Protein AF-A0AAW5N3Q1-F1 (afdb_monomer)

Secondary structure (DSSP, 8-state):
-HHHHHHHT-PPP-SHHHHHHHHHHHHHTT-SEEEE--TTSSSS---EEEEESS-EEEE-------S--SSHHHHHTT-

Radius of gyration: 12.57 Å; Cα contacts (8 Å, |Δi|>4): 100; chains: 1; bounding box: 36×19×30 Å

Sequence (79 aa):
LPEAAALLDEPHARTEQEMLEQGRSLLAMGCGAVLMKGGHLDDEQSPDWLFTREGEQRFTAPRIMTKNTHGTGCTLSAA

Solvent-accessible surface area (backbone atoms only — not comparable to full-atom values): 4921 Å² total; per-residue (Å²): 62,75,67,59,15,64,75,68,78,46,75,62,43,78,46,74,66,48,43,51,54,50,39,51,51,53,30,70,76,67,44,80,57,34,77,46,74,23,87,77,46,96,50,90,66,40,48,29,37,40,35,44,92,91,46,76,45,82,42,82,58,83,70,77,92,61,95,74,75,78,62,67,71,63,61,65,74,73,109

M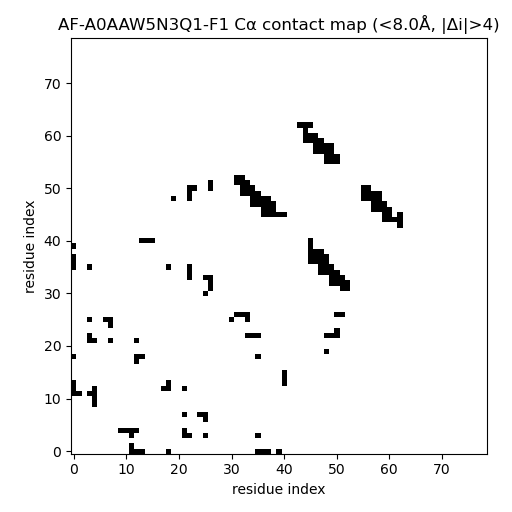ean predicted aligned error: 10.02 Å

Structure (mmCIF, N/CA/C/O backbone):
data_AF-A0AAW5N3Q1-F1
#
_entry.id   AF-A0AAW5N3Q1-F1
#
loop_
_atom_site.group_PDB
_atom_site.id
_atom_site.type_symbol
_atom_site.label_atom_id
_atom_site.label_alt_id
_atom_site.label_comp_id
_atom_site.label_asym_id
_atom_site.label_entity_id
_atom_site.label_seq_id
_atom_site.pdbx_PDB_ins_code
_atom_site.Cartn_x
_atom_site.Cartn_y
_atom_site.Cartn_z
_atom_site.occupancy
_atom_site.B_iso_or_equiv
_atom_site.auth_seq_id
_atom_site.auth_comp_id
_atom_site.auth_asym_id
_atom_site.auth_atom_id
_atom_site.pdbx_PDB_model_num
ATOM 1 N N . LEU A 1 1 ? 3.246 -2.307 -6.872 1.00 60.12 1 LEU A N 1
ATOM 2 C CA . LEU A 1 1 ? 3.757 -3.384 -5.980 1.00 60.12 1 LEU A CA 1
ATOM 3 C C . LEU A 1 1 ? 3.410 -4.744 -6.562 1.00 60.12 1 LEU A C 1
ATOM 5 O O . LEU A 1 1 ? 2.295 -4.857 -7.058 1.00 60.12 1 LEU A O 1
ATOM 9 N N . PRO A 1 2 ? 4.304 -5.747 -6.510 1.00 66.75 2 PRO A N 1
ATOM 10 C CA . PRO A 1 2 ? 4.025 -7.061 -7.091 1.00 66.75 2 PRO A CA 1
ATOM 11 C C . PRO A 1 2 ? 2.804 -7.747 -6.470 1.00 66.75 2 PRO A C 1
ATOM 13 O O . PRO A 1 2 ? 2.020 -8.354 -7.191 1.00 66.75 2 PRO A O 1
ATOM 16 N N . GLU A 1 3 ? 2.575 -7.590 -5.165 1.00 71.50 3 GLU A N 1
ATOM 17 C CA . GLU A 1 3 ? 1.428 -8.214 -4.497 1.00 71.50 3 GLU A CA 1
ATOM 18 C C . GLU A 1 3 ? 0.098 -7.490 -4.779 1.00 71.50 3 GLU A C 1
ATOM 20 O O . GLU A 1 3 ? -0.915 -8.147 -4.993 1.00 71.50 3 GLU A O 1
ATOM 25 N N . ALA A 1 4 ? 0.087 -6.153 -4.842 1.00 71.56 4 ALA A N 1
ATOM 26 C CA . ALA A 1 4 ? -1.125 -5.385 -5.167 1.00 71.56 4 ALA A CA 1
ATOM 27 C C . ALA A 1 4 ? -1.566 -5.593 -6.624 1.00 71.56 4 ALA A C 1
ATOM 29 O O . ALA A 1 4 ? -2.744 -5.810 -6.887 1.00 71.56 4 ALA A O 1
ATOM 30 N N . ALA A 1 5 ? -0.601 -5.604 -7.546 1.00 71.06 5 ALA A N 1
ATOM 31 C CA . ALA A 1 5 ? -0.813 -5.918 -8.955 1.00 71.06 5 ALA A CA 1
ATOM 32 C C . ALA A 1 5 ? -1.449 -7.304 -9.142 1.00 71.06 5 ALA A C 1
ATOM 34 O O . ALA A 1 5 ? -2.403 -7.453 -9.897 1.00 71.06 5 ALA A O 1
ATOM 35 N N . ALA A 1 6 ? -0.970 -8.307 -8.398 1.00 77.00 6 ALA A N 1
ATOM 36 C CA . ALA A 1 6 ? -1.521 -9.658 -8.443 1.00 77.00 6 ALA A CA 1
ATOM 37 C C . ALA A 1 6 ? -2.952 -9.755 -7.882 1.00 77.00 6 ALA A C 1
ATOM 39 O O . ALA A 1 6 ? -3.740 -10.556 -8.375 1.00 77.00 6 ALA A O 1
ATOM 40 N N . LEU A 1 7 ? -3.294 -8.963 -6.860 1.00 80.69 7 LEU A N 1
ATOM 41 C CA . LEU A 1 7 ? -4.640 -8.948 -6.271 1.00 80.69 7 LEU A CA 1
ATOM 42 C C . LEU A 1 7 ? -5.666 -8.206 -7.136 1.00 80.69 7 LEU A C 1
ATOM 44 O O . LEU A 1 7 ? -6.846 -8.549 -7.096 1.00 80.69 7 LEU A O 1
ATOM 48 N N . LEU A 1 8 ? -5.221 -7.197 -7.887 1.00 83.81 8 LEU A N 1
ATOM 49 C CA . LEU A 1 8 ? -6.070 -6.358 -8.736 1.00 83.81 8 LEU A CA 1
ATOM 50 C C . LEU A 1 8 ? -6.128 -6.815 -10.200 1.00 83.81 8 LEU A C 1
ATOM 52 O O . LEU A 1 8 ? -6.936 -6.284 -10.952 1.00 83.81 8 LEU A O 1
ATOM 56 N N . ASP A 1 9 ? -5.294 -7.782 -10.598 1.00 85.25 9 ASP A N 1
ATOM 57 C CA . ASP A 1 9 ? -5.071 -8.157 -12.004 1.00 85.25 9 ASP A CA 1
ATOM 58 C C . ASP A 1 9 ? -4.629 -6.953 -12.867 1.00 85.25 9 ASP A C 1
ATOM 60 O O . ASP A 1 9 ? -5.081 -6.734 -13.990 1.00 85.25 9 ASP A O 1
ATOM 64 N N . GLU A 1 10 ? -3.726 -6.138 -12.311 1.00 84.06 10 GLU A N 1
ATOM 65 C CA . GLU A 1 10 ? -3.228 -4.893 -12.907 1.00 84.06 10 GLU A CA 1
ATOM 66 C C . GLU A 1 10 ? -1.700 -4.902 -13.094 1.00 84.06 10 GLU A C 1
ATOM 68 O O . GLU A 1 10 ? -0.983 -5.673 -12.449 1.00 84.06 10 GLU A O 1
ATOM 73 N N . PRO A 1 11 ? -1.139 -4.016 -13.940 1.00 82.44 11 PRO A N 1
ATOM 74 C CA . PRO A 1 11 ? 0.301 -3.799 -14.000 1.00 82.44 11 PRO A CA 1
ATOM 75 C C . PRO A 1 11 ? 0.896 -3.371 -12.651 1.00 82.44 11 PRO A C 1
ATOM 77 O O . PRO A 1 11 ? 0.241 -2.797 -11.782 1.00 82.44 11 PRO A O 1
ATOM 80 N N . HIS A 1 12 ? 2.196 -3.603 -12.480 1.00 80.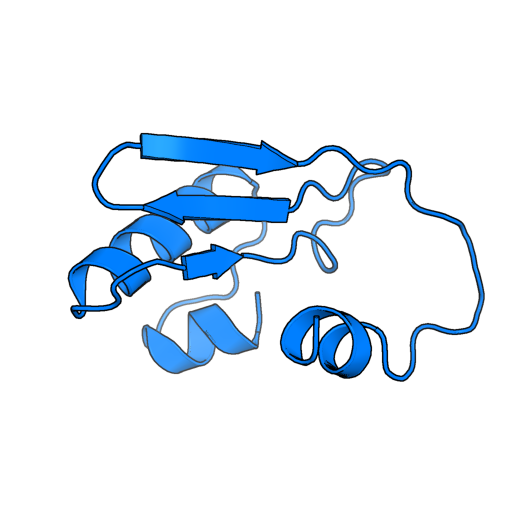75 12 HIS A N 1
ATOM 81 C CA . HIS A 1 12 ? 2.903 -3.140 -11.289 1.00 80.75 12 HIS A CA 1
ATOM 82 C C . HIS A 1 12 ? 2.927 -1.610 -11.256 1.00 80.75 12 HIS A C 1
ATOM 84 O O . HIS A 1 12 ? 3.501 -1.016 -12.166 1.00 80.75 12 HIS A O 1
ATOM 90 N N . ALA A 1 13 ? 2.399 -1.000 -10.186 1.00 82.00 13 ALA A N 1
ATOM 91 C CA . ALA A 1 13 ? 2.600 0.427 -9.939 1.00 82.00 13 ALA A CA 1
ATOM 92 C C . ALA A 1 13 ? 4.100 0.767 -9.919 1.00 82.00 13 ALA A C 1
ATOM 94 O O . ALA A 1 13 ? 4.864 0.164 -9.154 1.00 82.00 13 ALA A O 1
ATOM 95 N N . ARG A 1 14 ? 4.486 1.714 -10.775 1.00 78.88 14 ARG A N 1
ATOM 96 C CA . ARG A 1 14 ? 5.824 2.293 -10.959 1.00 78.88 14 ARG A CA 1
ATOM 97 C C . ARG A 1 14 ? 5.915 3.714 -10.414 1.00 78.88 14 ARG A C 1
ATOM 99 O O . ARG A 1 14 ? 7.018 4.221 -10.240 1.00 78.88 14 ARG A O 1
ATOM 106 N N . THR A 1 15 ? 4.778 4.354 -10.158 1.00 81.00 15 THR A N 1
ATOM 107 C CA . THR A 1 15 ? 4.703 5.702 -9.587 1.00 81.00 15 THR A CA 1
ATOM 108 C C . THR A 1 15 ? 3.936 5.708 -8.267 1.00 81.00 15 THR A C 1
ATOM 110 O O . THR A 1 15 ? 3.134 4.815 -7.987 1.00 81.00 15 THR A O 1
ATOM 113 N N . GLU A 1 16 ? 4.162 6.737 -7.444 1.00 81.50 16 GLU A N 1
ATOM 114 C CA . GLU A 1 16 ? 3.385 6.934 -6.212 1.00 81.50 16 GLU A CA 1
ATOM 115 C C . GLU A 1 16 ? 1.891 7.110 -6.519 1.00 81.50 16 GLU A C 1
ATOM 117 O O . GLU A 1 16 ? 1.054 6.577 -5.798 1.00 81.50 16 GLU A O 1
ATOM 122 N N . GLN A 1 17 ? 1.546 7.774 -7.625 1.00 84.19 17 GLN A N 1
ATOM 123 C CA . GLN A 1 17 ? 0.154 7.949 -8.033 1.00 84.19 17 GLN A CA 1
ATOM 124 C C . GLN A 1 17 ? -0.529 6.609 -8.345 1.00 84.19 17 GLN A C 1
ATOM 126 O O . GLN A 1 17 ? -1.603 6.337 -7.813 1.00 84.19 17 GLN A O 1
ATOM 131 N N . GLU A 1 18 ? 0.111 5.744 -9.133 1.00 85.69 18 GLU A N 1
ATOM 132 C CA . GLU A 1 18 ? -0.412 4.400 -9.423 1.00 85.69 18 GLU A CA 1
ATOM 133 C C . GLU A 1 18 ? -0.547 3.566 -8.138 1.00 85.69 18 GLU A C 1
ATOM 135 O O . GLU A 1 18 ? -1.468 2.767 -7.989 1.00 85.69 18 GLU A O 1
ATOM 140 N N . MET A 1 19 ? 0.341 3.770 -7.162 1.00 86.00 19 MET A N 1
ATOM 141 C CA . MET A 1 19 ? 0.255 3.098 -5.866 1.00 86.00 19 MET A CA 1
ATOM 142 C C . MET A 1 19 ? -0.961 3.560 -5.047 1.00 86.00 19 MET A C 1
ATOM 144 O O . MET A 1 19 ? -1.593 2.734 -4.385 1.00 86.00 19 MET A O 1
ATOM 148 N N . LEU A 1 20 ? -1.313 4.850 -5.108 1.00 87.44 20 LEU A N 1
ATOM 149 C CA . LEU A 1 20 ? -2.529 5.389 -4.490 1.00 87.44 20 LEU A CA 1
ATOM 150 C C . LEU A 1 20 ? -3.792 4.810 -5.132 1.00 87.44 20 LEU A C 1
ATOM 152 O O . LEU A 1 20 ? -4.715 4.401 -4.430 1.00 87.44 20 LEU A O 1
ATOM 156 N N . GLU A 1 21 ? -3.821 4.743 -6.461 1.00 90.06 21 GLU A N 1
ATOM 157 C CA . GLU A 1 21 ? -4.937 4.174 -7.222 1.00 90.06 21 GLU A CA 1
ATOM 158 C C . GLU A 1 21 ? -5.144 2.689 -6.886 1.00 90.06 21 GLU A C 1
ATOM 160 O O . GLU A 1 21 ? -6.267 2.267 -6.594 1.00 90.06 21 GLU A O 1
ATOM 165 N N . GLN A 1 22 ? -4.057 1.916 -6.805 1.00 89.31 22 GLN A N 1
ATOM 166 C CA . GLN A 1 22 ? -4.108 0.513 -6.387 1.00 89.31 22 GLN A CA 1
ATOM 167 C C . GLN A 1 22 ? -4.554 0.355 -4.927 1.00 89.31 22 GLN A C 1
ATOM 169 O O . GLN A 1 22 ? -5.389 -0.496 -4.624 1.00 89.31 22 GLN A O 1
ATOM 174 N N . GLY A 1 23 ? -4.063 1.197 -4.012 1.00 88.62 23 GLY A N 1
ATOM 175 C CA . GLY A 1 23 ? -4.470 1.169 -2.604 1.00 88.62 23 GLY A CA 1
ATOM 176 C C . GLY A 1 23 ? -5.964 1.444 -2.403 1.00 88.62 23 GLY A C 1
ATOM 177 O O . GLY A 1 23 ? -6.636 0.726 -1.659 1.00 88.62 23 GLY A O 1
ATOM 178 N N . ARG A 1 24 ? -6.514 2.423 -3.134 1.00 90.12 24 ARG A N 1
ATOM 179 C CA . ARG A 1 24 ? -7.958 2.721 -3.157 1.00 90.12 24 ARG A CA 1
ATOM 180 C C . ARG A 1 24 ? -8.775 1.566 -3.721 1.00 90.12 24 ARG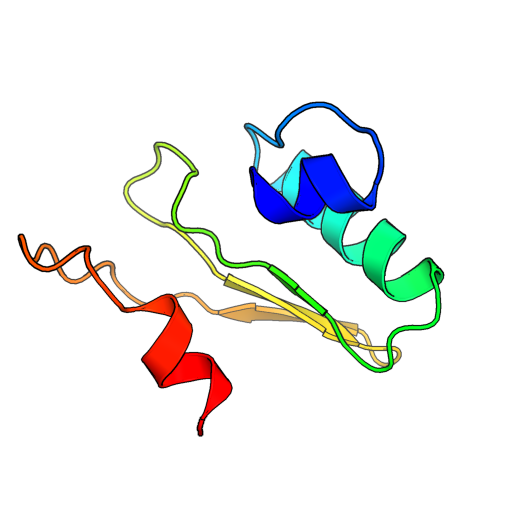 A C 1
ATOM 182 O O . ARG A 1 24 ? -9.809 1.220 -3.151 1.00 90.12 24 ARG A O 1
ATOM 189 N N . SER A 1 25 ? -8.309 0.961 -4.810 1.00 89.75 25 SER A N 1
ATOM 190 C CA . SER A 1 25 ? -8.992 -0.169 -5.447 1.00 89.75 25 SER A CA 1
ATOM 191 C C . SER A 1 25 ? -9.045 -1.380 -4.516 1.00 89.75 25 SER A C 1
ATOM 193 O O . SER A 1 25 ? -10.108 -1.971 -4.337 1.00 89.75 25 SER A O 1
ATOM 195 N N . LEU A 1 26 ? -7.948 -1.678 -3.814 1.00 88.62 26 LEU A N 1
ATOM 196 C CA . LEU A 1 26 ? -7.913 -2.721 -2.785 1.00 88.62 26 LEU A CA 1
ATOM 197 C C . LEU A 1 26 ? -8.858 -2.422 -1.612 1.00 88.62 26 LEU A C 1
ATOM 199 O O . LEU A 1 26 ? -9.503 -3.333 -1.095 1.00 88.62 26 LEU A O 1
ATOM 203 N N . LEU A 1 27 ? -8.978 -1.159 -1.187 1.00 90.81 27 LEU A N 1
ATOM 204 C CA . LEU A 1 27 ? -9.932 -0.775 -0.142 1.00 90.81 27 LEU A CA 1
ATOM 205 C C . LEU A 1 27 ? -11.380 -0.983 -0.621 1.00 90.81 27 LEU A C 1
ATOM 207 O O . LEU A 1 27 ? -12.222 -1.487 0.126 1.00 90.81 27 LEU A O 1
ATOM 211 N N . ALA A 1 28 ? -11.658 -0.663 -1.887 1.00 88.62 28 ALA A N 1
ATOM 212 C CA . ALA A 1 28 ? -12.969 -0.831 -2.511 1.00 88.62 28 ALA A CA 1
ATOM 213 C C . ALA A 1 28 ? -13.398 -2.303 -2.665 1.00 88.62 28 ALA A C 1
ATOM 215 O O . ALA A 1 28 ? -14.597 -2.576 -2.721 1.00 88.62 28 ALA A O 1
ATOM 216 N N . MET A 1 29 ? -12.462 -3.260 -2.643 1.00 89.44 29 MET A N 1
ATOM 217 C CA . MET A 1 29 ? -12.773 -4.700 -2.620 1.00 89.44 29 MET A CA 1
ATOM 218 C C . MET A 1 29 ? -13.417 -5.170 -1.302 1.00 89.44 29 MET A C 1
ATOM 220 O O . MET A 1 29 ? -13.845 -6.319 -1.204 1.00 89.44 29 MET A O 1
ATOM 224 N N . GLY A 1 30 ? -13.516 -4.298 -0.292 1.00 86.62 30 GLY A N 1
ATOM 225 C CA . GLY A 1 30 ? -14.191 -4.577 0.979 1.00 86.62 30 GLY A CA 1
ATOM 226 C C . GLY A 1 30 ? -13.257 -4.675 2.185 1.00 86.62 30 GLY A C 1
ATOM 227 O O . GLY A 1 30 ? -13.727 -4.947 3.291 1.00 86.62 30 GLY A O 1
ATOM 228 N N . CYS A 1 31 ? -11.958 -4.427 2.002 1.00 85.50 31 CYS A N 1
ATOM 229 C CA . CYS A 1 31 ? -10.991 -4.356 3.094 1.00 85.50 31 CYS A CA 1
ATOM 230 C C . CYS A 1 31 ? -11.368 -3.245 4.094 1.00 85.50 31 CYS A C 1
ATOM 232 O O . CYS A 1 31 ? -11.853 -2.179 3.717 1.00 85.50 31 CYS A O 1
ATOM 234 N N . GLY A 1 32 ? -11.144 -3.484 5.391 1.00 85.25 32 GLY A N 1
ATOM 235 C CA . GLY A 1 32 ? -11.344 -2.458 6.426 1.00 85.25 32 GLY A CA 1
ATOM 236 C C . GLY A 1 32 ? -10.271 -1.365 6.385 1.00 85.25 32 GLY A C 1
ATOM 237 O O . GLY A 1 32 ? -10.562 -0.197 6.630 1.00 85.25 32 GLY A O 1
ATOM 238 N N . ALA A 1 33 ? -9.049 -1.756 6.027 1.00 88.88 33 ALA A N 1
ATOM 239 C CA . ALA A 1 33 ? -7.922 -0.884 5.744 1.00 88.88 33 ALA A CA 1
ATOM 240 C C . ALA A 1 33 ? -6.943 -1.599 4.798 1.00 88.88 33 ALA A C 1
ATOM 242 O O . ALA A 1 33 ? -6.932 -2.831 4.736 1.00 88.88 33 ALA A O 1
ATOM 243 N N . VAL A 1 34 ? -6.115 -0.841 4.080 1.00 89.19 34 VAL A N 1
ATOM 244 C CA . VAL A 1 34 ? -5.058 -1.356 3.196 1.00 89.19 34 VAL A CA 1
ATOM 245 C C . VAL A 1 34 ? -3.760 -0.624 3.500 1.00 89.19 34 VAL A C 1
ATOM 247 O O . VAL A 1 34 ? -3.748 0.600 3.523 1.00 89.19 34 VAL A O 1
ATOM 250 N N . LEU A 1 35 ? -2.665 -1.355 3.708 1.00 88.38 35 LEU A N 1
ATOM 251 C CA . LEU A 1 35 ? -1.327 -0.781 3.862 1.00 88.38 35 LEU A CA 1
ATOM 252 C C . LEU A 1 35 ? -0.472 -1.128 2.637 1.00 88.38 35 LEU A C 1
ATOM 254 O O . LEU A 1 35 ? -0.068 -2.275 2.450 1.00 88.38 35 LEU A O 1
ATOM 258 N N . MET A 1 36 ? -0.195 -0.128 1.805 1.00 85.69 36 MET A N 1
ATOM 259 C CA . MET A 1 36 ? 0.663 -0.234 0.627 1.00 85.69 36 MET A CA 1
ATOM 260 C C . MET A 1 36 ? 2.100 0.110 1.011 1.00 85.69 36 MET A C 1
ATOM 262 O O . MET A 1 36 ? 2.409 1.265 1.293 1.00 85.69 36 MET A O 1
ATOM 266 N N . LYS A 1 37 ? 2.985 -0.891 1.013 1.00 79.19 37 LYS A N 1
ATOM 267 C CA . LYS A 1 37 ? 4.414 -0.698 1.300 1.00 79.19 37 LYS A CA 1
ATOM 268 C C . LYS A 1 37 ? 5.129 -0.034 0.118 1.00 79.19 37 LYS A C 1
ATOM 270 O O . LYS A 1 37 ? 5.080 -0.558 -0.985 1.00 79.19 37 LYS A O 1
ATOM 275 N N . GLY A 1 38 ? 5.864 1.054 0.316 1.00 70.31 38 GLY A N 1
ATOM 276 C CA . GLY A 1 38 ? 6.537 1.787 -0.765 1.00 70.31 38 GLY A CA 1
ATOM 277 C C . GLY A 1 38 ? 7.773 1.093 -1.348 1.00 70.31 38 GLY A C 1
ATOM 278 O O . GLY A 1 38 ? 8.316 1.566 -2.345 1.00 70.31 38 GLY A O 1
ATOM 279 N N . GLY A 1 39 ? 8.227 -0.011 -0.728 1.00 60.62 39 GLY A N 1
ATOM 280 C CA . GLY A 1 39 ? 9.544 -0.668 -0.868 1.00 60.62 39 GLY A CA 1
ATOM 281 C C . GLY A 1 39 ? 9.998 -1.136 -2.259 1.00 60.62 39 GLY A C 1
ATOM 282 O O . GLY A 1 39 ? 10.934 -1.927 -2.340 1.00 60.62 39 GLY A O 1
ATOM 283 N N . HIS A 1 40 ? 9.343 -0.702 -3.333 1.00 58.75 40 HIS A N 1
ATOM 284 C CA . HIS A 1 40 ? 9.657 -0.994 -4.734 1.00 58.75 40 HIS A CA 1
ATOM 285 C C . HIS A 1 40 ? 9.691 0.238 -5.649 1.00 58.75 40 HIS A C 1
ATOM 287 O O . HIS A 1 40 ? 10.002 0.084 -6.825 1.00 58.75 40 HIS A O 1
ATOM 293 N N . LEU A 1 41 ? 9.364 1.438 -5.159 1.00 58.84 41 LEU A N 1
ATOM 294 C CA . LEU A 1 41 ? 9.572 2.658 -5.936 1.00 58.84 41 LEU A CA 1
ATOM 295 C C . LEU A 1 41 ? 11.074 2.992 -5.903 1.00 58.84 41 LEU A C 1
ATOM 297 O O . LEU A 1 41 ? 11.700 2.935 -4.838 1.00 58.84 41 LEU A O 1
ATOM 301 N N . ASP A 1 42 ? 11.649 3.279 -7.073 1.00 54.19 42 ASP A N 1
ATOM 302 C CA . ASP A 1 42 ? 13.086 3.518 -7.317 1.00 54.19 42 ASP A CA 1
ATOM 303 C C . ASP A 1 42 ? 13.622 4.826 -6.694 1.00 54.19 42 ASP A C 1
ATOM 305 O O . ASP A 1 42 ? 14.738 5.251 -6.984 1.00 54.19 42 ASP A O 1
ATOM 309 N N . ASP A 1 43 ? 12.847 5.467 -5.821 1.00 54.16 43 ASP A N 1
ATOM 310 C CA . ASP A 1 43 ? 13.188 6.748 -5.217 1.00 54.16 43 ASP A CA 1
ATOM 311 C C . ASP A 1 43 ? 13.873 6.572 -3.846 1.00 54.16 43 ASP A C 1
ATOM 313 O O . ASP A 1 43 ? 13.650 5.591 -3.122 1.00 54.16 43 ASP A O 1
ATOM 317 N N . GLU A 1 44 ? 14.712 7.541 -3.459 1.00 53.47 44 GLU A N 1
ATOM 318 C CA . GLU A 1 44 ? 15.408 7.552 -2.155 1.00 53.47 44 GLU A CA 1
ATOM 319 C C . GLU A 1 44 ? 14.419 7.552 -0.974 1.00 53.47 44 GLU A C 1
ATOM 321 O O . GLU A 1 44 ? 14.745 7.138 0.144 1.00 53.47 44 GLU A O 1
ATOM 326 N N . GLN A 1 45 ? 13.181 7.972 -1.241 1.00 54.75 45 GLN A N 1
ATOM 327 C CA . GLN A 1 45 ? 12.058 7.962 -0.322 1.00 54.75 45 GLN A CA 1
ATOM 328 C C . GLN A 1 45 ? 11.017 6.960 -0.809 1.00 54.75 45 GLN A C 1
ATOM 330 O O . GLN A 1 45 ? 10.488 7.045 -1.909 1.00 54.75 45 GLN A O 1
ATOM 335 N N . SER A 1 46 ? 10.702 6.003 0.049 1.00 65.19 46 SER A N 1
ATOM 336 C CA . SER A 1 46 ? 9.807 4.895 -0.256 1.00 65.19 46 SER A CA 1
ATOM 337 C C . SER A 1 46 ? 8.671 4.913 0.759 1.00 65.19 46 SER A C 1
ATOM 339 O O . SER A 1 46 ? 8.713 4.127 1.707 1.00 65.19 46 SER A O 1
ATOM 341 N N . PRO A 1 47 ? 7.728 5.863 0.628 1.00 72.25 47 PRO A N 1
ATOM 342 C CA . PRO A 1 47 ? 6.676 6.067 1.611 1.00 72.25 47 PRO A CA 1
ATOM 343 C C . PRO A 1 47 ? 5.691 4.900 1.597 1.00 72.25 47 PRO A C 1
ATOM 345 O O . PRO A 1 47 ? 5.271 4.444 0.532 1.00 72.25 47 PRO A O 1
ATOM 348 N N . ASP A 1 48 ? 5.293 4.455 2.782 1.00 84.00 48 ASP A N 1
ATOM 349 C CA . ASP A 1 48 ? 4.171 3.534 2.931 1.00 84.00 48 ASP A CA 1
ATOM 350 C C . ASP A 1 48 ? 2.869 4.344 2.996 1.00 84.00 48 ASP A C 1
ATOM 352 O O . ASP A 1 48 ? 2.847 5.467 3.505 1.00 84.00 48 ASP A O 1
ATOM 356 N N . TRP A 1 49 ? 1.772 3.788 2.493 1.00 87.56 49 TRP A N 1
ATOM 357 C CA . TRP A 1 49 ? 0.463 4.442 2.491 1.00 87.56 49 TRP A CA 1
ATOM 358 C C . TRP A 1 49 ? -0.593 3.562 3.144 1.00 87.56 49 TRP A C 1
ATOM 360 O O . TRP A 1 49 ? -0.797 2.423 2.730 1.00 87.56 49 TRP A O 1
ATOM 370 N N . LEU A 1 50 ? -1.285 4.103 4.144 1.00 89.06 50 LEU A N 1
ATOM 371 C CA . LEU A 1 50 ? -2.462 3.485 4.746 1.00 89.06 50 LEU A CA 1
ATOM 372 C C . LEU A 1 50 ? -3.722 4.105 4.154 1.00 89.06 50 LEU A C 1
ATOM 374 O O . LEU A 1 50 ? -3.885 5.322 4.172 1.00 89.06 50 LEU A O 1
ATOM 378 N N . PHE A 1 51 ? -4.624 3.251 3.694 1.00 90.81 51 PHE A N 1
ATOM 379 C CA . PHE A 1 51 ? -5.943 3.605 3.194 1.00 90.81 51 PHE A CA 1
ATOM 380 C C . PHE A 1 51 ? -6.972 3.066 4.180 1.00 90.81 51 PHE A C 1
ATOM 382 O O . PHE A 1 51 ? -7.009 1.862 4.439 1.00 90.81 51 PHE A O 1
ATOM 389 N N . THR A 1 52 ? -7.808 3.943 4.724 1.00 90.62 52 THR A N 1
ATOM 390 C CA . THR A 1 52 ? -8.981 3.585 5.529 1.00 90.62 52 THR A CA 1
ATOM 391 C C . THR A 1 52 ? -10.220 4.263 4.952 1.00 90.62 52 THR A C 1
ATOM 393 O O . THR A 1 52 ? -10.145 5.057 4.015 1.00 90.62 52 THR A O 1
ATOM 396 N N . ARG A 1 53 ? -11.395 3.967 5.515 1.00 88.00 53 ARG A N 1
ATOM 397 C CA . ARG A 1 53 ? -12.631 4.673 5.143 1.00 88.00 53 ARG A CA 1
ATOM 398 C C .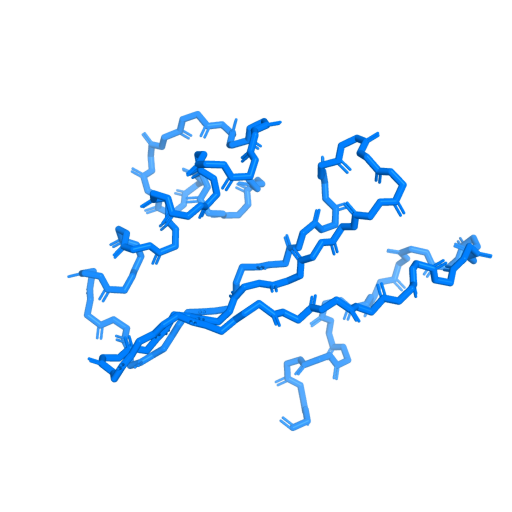 ARG A 1 53 ? -12.646 6.134 5.596 1.00 88.00 53 ARG A C 1
ATOM 400 O O . ARG A 1 53 ? -13.418 6.912 5.045 1.00 88.00 53 ARG A O 1
ATOM 407 N N . GLU A 1 54 ? -11.835 6.498 6.590 1.00 88.50 54 GLU A N 1
ATOM 408 C CA . GLU A 1 54 ? -11.730 7.880 7.066 1.00 88.50 54 GLU A CA 1
ATOM 409 C C . GLU A 1 54 ? -10.741 8.718 6.247 1.00 88.50 54 GLU A C 1
ATOM 411 O O . GLU A 1 54 ? -10.835 9.945 6.259 1.00 88.50 54 GLU A O 1
ATOM 416 N N . GLY A 1 55 ? -9.811 8.083 5.528 1.00 87.56 55 GLY A N 1
ATOM 417 C CA . GLY A 1 55 ?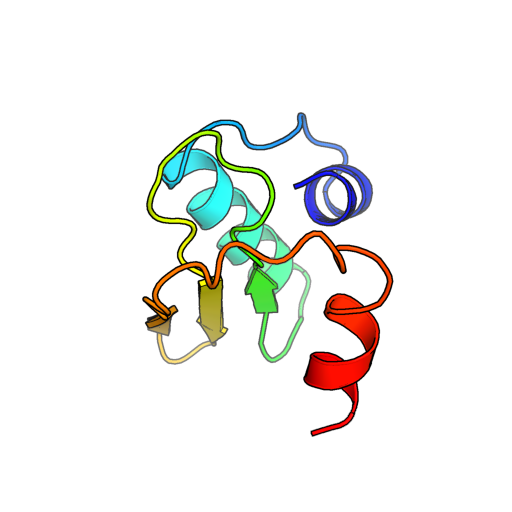 -8.875 8.784 4.660 1.00 87.56 55 GLY A CA 1
ATOM 418 C C . GLY A 1 55 ? -7.591 8.017 4.370 1.00 87.56 55 GLY A C 1
ATOM 419 O O . GLY A 1 55 ? -7.479 6.810 4.5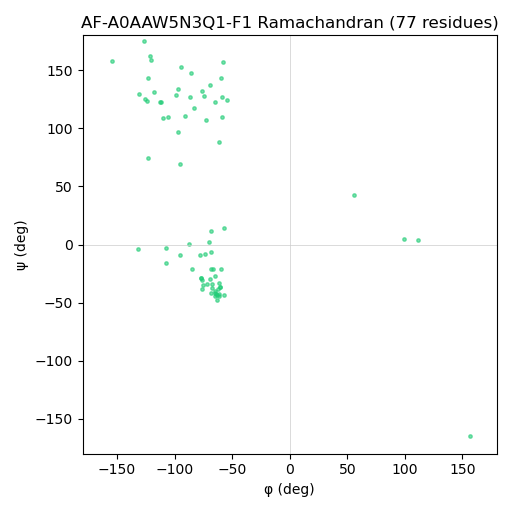82 1.00 87.56 55 GLY A O 1
ATOM 420 N N . GLU A 1 56 ? -6.611 8.758 3.862 1.00 89.88 56 GLU A N 1
ATOM 421 C CA . GLU A 1 56 ? -5.315 8.243 3.432 1.00 89.88 56 GLU A CA 1
ATOM 422 C C . GLU A 1 56 ? -4.211 8.876 4.268 1.00 89.88 56 GLU A C 1
ATOM 424 O O . GLU A 1 56 ? -4.166 10.097 4.433 1.00 89.88 56 GLU A O 1
ATOM 429 N N . GLN A 1 57 ? -3.305 8.050 4.783 1.00 86.25 57 GLN A N 1
ATOM 430 C CA . GLN A 1 57 ? -2.182 8.500 5.590 1.00 86.25 57 GLN A CA 1
ATOM 431 C C . GLN A 1 57 ? -0.864 8.029 4.983 1.00 86.25 57 GLN A C 1
ATOM 433 O O . GLN A 1 57 ? -0.626 6.832 4.813 1.00 86.25 57 GLN A O 1
ATOM 438 N N . ARG A 1 58 ? 0.013 8.996 4.702 1.00 86.06 58 ARG A N 1
ATOM 439 C CA . ARG A 1 58 ? 1.377 8.763 4.228 1.00 86.06 58 ARG A CA 1
ATOM 440 C C . ARG A 1 58 ? 2.315 8.565 5.413 1.00 86.06 58 ARG A C 1
ATOM 442 O O . ARG A 1 58 ? 2.403 9.427 6.287 1.00 86.06 58 ARG A O 1
ATOM 449 N N . PHE A 1 59 ? 3.063 7.472 5.407 1.00 78.94 59 PHE A N 1
ATOM 450 C CA . PHE A 1 59 ? 4.137 7.198 6.352 1.00 78.94 59 PHE A CA 1
ATOM 451 C C . PHE A 1 59 ? 5.479 7.392 5.657 1.00 78.94 59 PHE A C 1
ATOM 453 O O . PHE A 1 59 ? 5.890 6.609 4.803 1.00 78.94 59 PHE A O 1
ATOM 460 N N . THR A 1 60 ? 6.187 8.450 6.039 1.00 66.06 60 THR A N 1
ATOM 461 C CA . THR A 1 60 ? 7.562 8.689 5.601 1.00 66.06 60 THR A CA 1
ATOM 462 C C . THR A 1 60 ? 8.513 8.191 6.682 1.00 66.06 60 THR A C 1
ATOM 464 O O . THR A 1 60 ? 8.769 8.895 7.659 1.00 66.06 60 THR A O 1
ATOM 467 N N . ALA A 1 61 ? 9.032 6.975 6.524 1.00 58.03 61 ALA A N 1
ATOM 468 C CA . ALA A 1 61 ? 10.179 6.513 7.297 1.00 58.03 61 ALA A CA 1
ATOM 469 C C . ALA A 1 61 ? 11.453 6.718 6.457 1.00 58.03 61 ALA A C 1
ATOM 471 O O . ALA A 1 61 ? 11.454 6.370 5.273 1.00 58.03 61 ALA A O 1
ATOM 472 N N . PRO A 1 62 ? 12.545 7.269 7.016 1.00 53.31 62 PRO A N 1
ATOM 473 C CA . PRO A 1 62 ? 13.823 7.268 6.316 1.00 53.31 62 PRO A CA 1
ATOM 474 C C . PRO A 1 62 ? 14.225 5.817 6.015 1.00 53.31 62 PRO A C 1
ATOM 476 O O . PRO A 1 62 ? 14.252 4.981 6.924 1.00 53.31 62 PRO A O 1
ATOM 479 N N . ARG A 1 63 ? 14.528 5.498 4.745 1.00 53.22 63 ARG A N 1
ATOM 480 C CA . ARG A 1 63 ? 15.055 4.176 4.375 1.00 53.22 63 ARG A CA 1
ATOM 481 C C . ARG A 1 63 ? 16.357 3.955 5.145 1.00 53.22 63 ARG A C 1
ATOM 483 O O . ARG A 1 63 ? 17.375 4.578 4.851 1.00 53.22 63 ARG A O 1
ATOM 490 N N . ILE A 1 64 ? 16.347 3.043 6.116 1.00 49.88 64 ILE A N 1
ATOM 491 C CA . ILE A 1 64 ? 17.594 2.554 6.700 1.00 49.88 64 ILE A CA 1
ATOM 492 C C . ILE A 1 64 ? 18.235 1.647 5.645 1.00 49.88 64 ILE A C 1
ATOM 494 O O . ILE A 1 64 ? 17.753 0.548 5.375 1.00 49.88 64 ILE A O 1
ATOM 498 N N . MET A 1 65 ? 19.310 2.127 5.020 1.00 42.22 65 MET A N 1
ATOM 499 C CA . MET A 1 65 ? 20.161 1.363 4.103 1.00 42.22 65 MET A CA 1
ATOM 500 C C . MET A 1 65 ? 20.790 0.172 4.847 1.00 42.22 65 MET A C 1
ATOM 502 O O . MET A 1 65 ? 21.879 0.276 5.408 1.00 42.22 65 MET A O 1
ATOM 506 N N . THR A 1 66 ? 20.111 -0.975 4.879 1.00 43.12 66 THR A N 1
ATOM 507 C CA . THR A 1 66 ? 20.675 -2.234 5.391 1.00 43.12 66 THR A CA 1
ATOM 508 C C . THR A 1 66 ? 20.594 -3.318 4.320 1.00 43.12 66 THR A C 1
ATOM 510 O O . THR A 1 66 ? 19.612 -3.409 3.588 1.00 43.12 66 THR A O 1
ATOM 513 N N . LYS A 1 67 ? 21.615 -4.182 4.247 1.00 42.88 67 LYS A N 1
ATOM 514 C CA . LYS A 1 67 ? 21.641 -5.363 3.361 1.00 42.88 67 LYS A CA 1
ATOM 515 C C . LYS A 1 67 ? 20.670 -6.478 3.794 1.00 42.88 67 LYS A C 1
ATOM 517 O O . LYS A 1 67 ? 20.621 -7.519 3.147 1.00 42.88 67 LYS A O 1
ATOM 522 N N . AS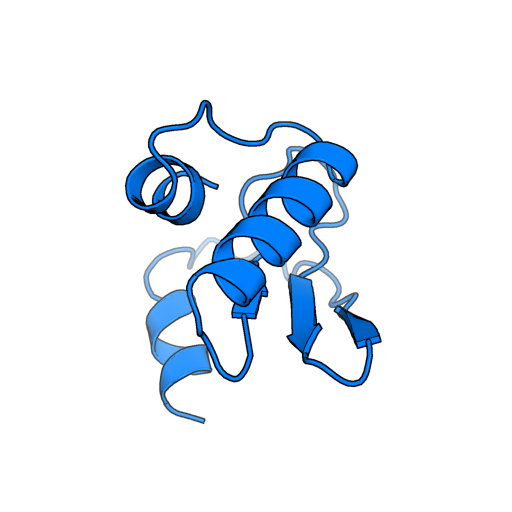N A 1 68 ? 19.891 -6.271 4.857 1.00 39.91 68 ASN A N 1
ATOM 523 C CA . ASN A 1 68 ?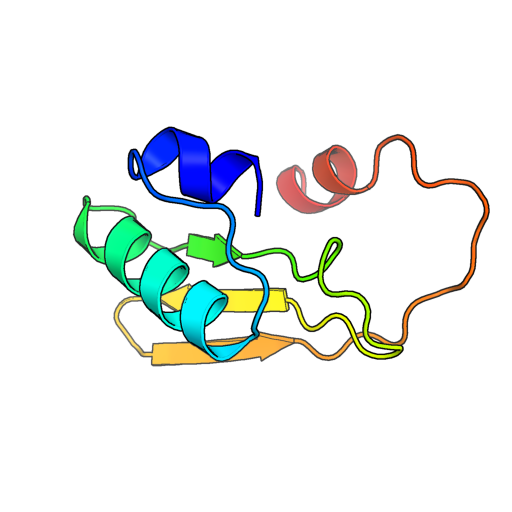 18.928 -7.238 5.374 1.00 39.91 68 ASN A CA 1
ATOM 524 C C . ASN A 1 68 ? 17.532 -6.936 4.808 1.00 39.91 68 ASN A C 1
ATOM 526 O O . ASN A 1 68 ? 16.643 -6.480 5.519 1.00 39.91 68 ASN A O 1
ATOM 530 N N . THR A 1 69 ? 17.342 -7.158 3.506 1.00 42.28 69 THR A N 1
ATOM 531 C CA . THR A 1 69 ? 16.039 -7.000 2.827 1.00 42.28 69 THR A CA 1
ATOM 532 C C . THR A 1 69 ? 15.173 -8.266 2.884 1.00 42.28 69 THR A C 1
ATOM 534 O O . THR A 1 69 ? 14.053 -8.278 2.378 1.00 42.28 69 THR A O 1
ATOM 537 N N . HIS A 1 70 ? 15.659 -9.334 3.528 1.00 35.53 70 HIS A N 1
ATOM 538 C CA . HIS A 1 70 ? 14.878 -10.533 3.826 1.00 35.53 70 HIS A CA 1
ATOM 539 C C . HIS A 1 70 ? 14.060 -10.323 5.110 1.00 35.53 70 HIS A C 1
ATOM 541 O O . HIS A 1 70 ? 14.627 -10.156 6.186 1.00 35.53 70 HIS A O 1
ATOM 547 N N . GLY A 1 71 ? 12.728 -10.366 5.003 1.00 44.53 71 GLY A N 1
ATOM 548 C CA . GLY A 1 71 ? 11.835 -10.520 6.160 1.00 44.53 71 GLY A CA 1
ATOM 549 C C . GLY A 1 71 ? 11.165 -9.260 6.727 1.00 44.53 71 GLY A C 1
ATOM 550 O O . GLY A 1 71 ? 10.433 -9.384 7.704 1.00 44.53 71 GLY A O 1
ATOM 551 N N . THR A 1 72 ? 11.314 -8.070 6.132 1.00 48.31 72 THR A N 1
ATOM 552 C CA . THR A 1 72 ? 10.682 -6.837 6.667 1.00 48.31 72 THR A CA 1
ATOM 553 C C . THR A 1 72 ? 9.148 -6.850 6.624 1.00 48.31 72 THR A C 1
ATOM 555 O O . THR A 1 72 ? 8.511 -6.242 7.481 1.00 48.31 72 THR A O 1
ATOM 558 N N . GLY A 1 73 ? 8.536 -7.586 5.687 1.00 49.38 73 GLY A N 1
ATOM 559 C CA . GLY A 1 73 ? 7.075 -7.739 5.614 1.00 49.38 73 GLY A CA 1
ATOM 560 C C . GLY A 1 73 ? 6.471 -8.565 6.759 1.00 49.38 73 GLY A C 1
ATOM 561 O O . GLY A 1 73 ? 5.344 -8.306 7.181 1.00 49.38 73 GLY A O 1
ATOM 562 N N . CYS A 1 74 ? 7.228 -9.523 7.305 1.00 46.84 74 CYS A N 1
ATOM 563 C CA . CYS A 1 74 ? 6.756 -10.381 8.395 1.00 46.84 74 CYS A CA 1
ATOM 564 C C . CYS A 1 74 ? 6.772 -9.669 9.753 1.00 46.84 74 CYS A C 1
ATOM 566 O O . CYS A 1 74 ? 5.943 -9.975 10.601 1.00 46.84 74 CYS A O 1
ATOM 568 N N . THR A 1 75 ? 7.668 -8.700 9.959 1.00 46.69 75 THR A N 1
ATOM 569 C CA . THR A 1 75 ? 7.753 -7.965 11.232 1.00 46.69 75 THR A CA 1
ATOM 570 C C . THR A 1 75 ? 6.626 -6.942 11.395 1.00 46.69 75 THR A C 1
ATOM 572 O O . THR A 1 75 ? 6.133 -6.763 12.501 1.00 46.69 75 THR A O 1
ATOM 575 N N . LEU A 1 76 ? 6.177 -6.300 10.312 1.00 50.16 76 LEU A N 1
ATOM 576 C CA . LEU A 1 76 ? 5.113 -5.287 10.373 1.00 50.16 76 LEU A CA 1
ATOM 577 C C . LEU A 1 76 ? 3.708 -5.894 10.523 1.00 50.16 76 LEU A C 1
ATOM 579 O O . LEU A 1 76 ? 2.840 -5.284 11.129 1.00 50.16 76 LEU A O 1
ATOM 583 N N . SER A 1 77 ? 3.493 -7.109 10.011 1.00 49.97 77 SER A N 1
ATOM 584 C CA . SER A 1 77 ? 2.190 -7.795 10.072 1.00 49.97 77 SER A CA 1
ATOM 585 C C . SER A 1 77 ? 1.883 -8.423 11.442 1.00 49.97 77 SER A C 1
ATOM 587 O O . SER A 1 77 ? 0.785 -8.931 11.647 1.00 49.97 77 SER A O 1
ATOM 589 N N . ALA A 1 78 ? 2.864 -8.446 12.351 1.00 46.94 78 ALA A N 1
ATOM 590 C CA . ALA A 1 78 ? 2.772 -9.072 13.671 1.00 46.94 78 ALA A CA 1
ATOM 591 C C . ALA A 1 78 ? 2.675 -8.063 14.834 1.00 46.94 78 ALA A C 1
ATOM 593 O O . ALA A 1 78 ? 2.589 -8.497 15.984 1.00 46.94 78 ALA A O 1
ATOM 594 N N . ALA A 1 79 ? 2.738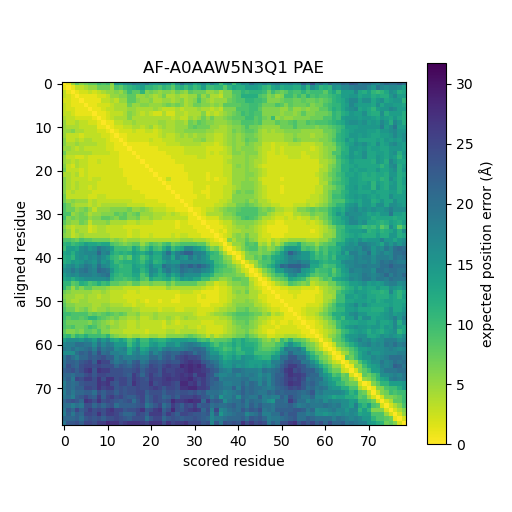 -6.758 14.546 1.00 43.38 79 ALA A N 1
ATOM 595 C CA . ALA A 1 79 ? 2.648 -5.679 15.532 1.00 43.38 79 ALA A CA 1
ATOM 596 C C . ALA A 1 79 ? 1.205 -5.197 15.731 1.00 43.38 79 ALA A C 1
ATOM 598 O O . ALA A 1 79 ? 0.445 -5.184 14.736 1.00 43.38 79 ALA A O 1
#

pLDDT: mean 71.88, std 17.39, range [35.53, 90.81]

Nearest PDB structures (foldseek):
  7r8z-assembly1_A-2  TM=9.770E-01  e=2.007E-08  synthetic construct
  8g1h-assembly1_A-2  TM=8.691E-01  e=4.039E-06  synthetic construct
  1e8o-assembly1_A  TM=4.642E-01  e=1.728E+00  Homo sapiens
  1e8s-assembly1_A  TM=4.095E-01  e=3.792E+00  Homo sapiens
  2ve7-assembly2_D  TM=3.096E-01  e=4.323E+00  Homo sapiens

Organism: NCBI:txid1499973

Foldseek 3Di:
DVVLCVVVVHDDDQDPVVQVVSLVVVVVVPDQKGWAFQVPHPDQWRWIWIQHPVGIDIHTDRPPPDPPPPDPVVVVVVD

InterPro domains:
  IPR013749 Pyridoxamine kinase/Phosphomethylpyrimidine kinase [PF08543] (1-79)
  IPR029056 Ribokinase-like [G3DSA:3.40.1190.20] (1-79)
  IPR029056 Ribokinase-like [SSF53613] (1-79)